Protein AF-A0A0H1RJR8-F1 (afdb_monomer)

Organism: NCBI:txid1225564

Foldseek 3Di:
DQLQFFWFQDPDVVVGTHGQLVVLVVLCVVQVHDLVLLVVQLVVVVDPPDDSVLSVLCNDPPRSSHDDLVSQLSSCVSSPHDPLSSLQRSLRRCCRRCVVCNVVRDHPVVVVVVVVVVVVVVVVVVVVVVVVVVVVVVVVVVVVVVVVD

Secondary structure (DSSP, 8-state):
-PPPP--EEPSSTTT-EE-HHHHHHHHHHHTT--HHHHHHHHHHTT--S--HHHHHHHTSTT-SSPPPTTTHHHHHHHTT--HHHHHHHHHHHHHHH-GGGTTTS--HHHHHHHHHHHHHHHHHHHHHHHHHHHHHHHHHHHHHHHHH-

Sequence (149 aa):
MRTREYRVPAEDPEVGHVEPSEWLNEHMNRVGMTNAALLKAIQDLGYEGGSQANVINWRKQGSKLQIPPEAFPKICIALGFPADKTDYWTCDVLKQAYPDLKPFIRDPLEEKKQRFLARQTGRTEEHLRALGRDRKKETLKKQLSELED

pLDDT: mean 79.22, std 11.45, range [42.75, 94.25]

Radius of gyration: 26.39 Å; Cα contacts (8 Å, |Δi|>4): 117; chains: 1; bounding box: 58×30×82 Å

Nearest PDB structures (foldseek):
  4kkm-assembly1_B  TM=2.562E-01  e=8.800E+00  Zymomonas mobilis subsp. mobilis ZM4 = ATCC 31821

Mean predicted aligned error: 12.2 Å

Solvent-accessible surface area (backbone atoms only — not comparable to full-atom values): 8480 Å² total; per-residue (Å²): 130,83,70,65,80,50,52,37,70,43,94,48,79,89,65,49,57,38,52,56,21,55,54,50,46,54,51,31,61,73,71,70,55,48,58,64,56,50,50,49,44,23,38,77,71,70,50,84,91,73,50,60,66,52,51,53,39,25,48,39,78,93,45,78,52,60,72,53,76,86,49,48,48,40,50,36,50,59,74,66,50,55,66,75,59,34,52,53,47,41,43,52,31,44,35,56,54,33,60,91,48,36,90,73,58,74,51,70,64,60,52,50,49,50,54,50,50,54,54,49,52,54,52,51,52,54,50,52,51,49,54,53,51,51,53,52,51,54,52,52,51,53,56,48,52,71,68,74,106

Structure (mmCIF, N/CA/C/O backbone):
data_AF-A0A0H1RJR8-F1
#
_entry.id   AF-A0A0H1RJR8-F1
#
loop_
_atom_site.group_PDB
_atom_site.id
_atom_site.type_symbol
_atom_site.label_atom_id
_atom_site.label_alt_id
_atom_site.label_comp_id
_atom_site.label_asym_id
_atom_site.label_entity_id
_atom_site.label_seq_id
_atom_site.pdbx_PDB_ins_code
_atom_site.Cartn_x
_atom_site.Cartn_y
_atom_site.Cartn_z
_atom_site.occupancy
_atom_site.B_iso_or_equiv
_atom_site.auth_seq_id
_atom_site.auth_comp_id
_atom_site.auth_asym_id
_atom_site.auth_atom_id
_atom_site.pdbx_PDB_model_num
ATOM 1 N N . MET A 1 1 ? 3.523 -12.091 19.040 1.00 42.75 1 MET A N 1
ATOM 2 C CA . MET A 1 1 ? 4.016 -11.433 17.809 1.00 42.75 1 MET A CA 1
ATOM 3 C C . MET A 1 1 ? 4.426 -10.013 18.165 1.00 42.75 1 MET A C 1
ATOM 5 O O . MET A 1 1 ? 3.615 -9.321 18.763 1.00 42.75 1 MET A O 1
ATOM 9 N N . ARG A 1 2 ? 5.674 -9.596 17.901 1.00 47.16 2 ARG A N 1
ATOM 10 C CA . ARG A 1 2 ? 6.060 -8.180 18.045 1.00 47.16 2 ARG A CA 1
ATOM 11 C C . ARG A 1 2 ? 5.357 -7.410 16.932 1.00 47.16 2 ARG A C 1
ATOM 13 O O . ARG A 1 2 ? 5.575 -7.742 15.769 1.00 47.16 2 ARG A O 1
ATOM 20 N N . THR A 1 3 ? 4.506 -6.451 17.271 1.00 49.09 3 THR A N 1
ATOM 21 C CA . THR A 1 3 ? 3.990 -5.495 16.294 1.00 49.09 3 THR A CA 1
ATOM 22 C C . THR A 1 3 ? 5.176 -4.709 15.761 1.00 49.09 3 THR A C 1
ATOM 24 O O . THR A 1 3 ? 5.961 -4.161 16.532 1.00 49.09 3 THR A O 1
ATOM 27 N N . ARG A 1 4 ? 5.393 -4.804 14.451 1.00 62.53 4 ARG A N 1
ATOM 28 C CA . ARG A 1 4 ? 6.559 -4.231 13.784 1.00 62.53 4 ARG A CA 1
ATOM 29 C C . ARG A 1 4 ? 6.165 -2.836 13.334 1.00 62.53 4 ARG A C 1
ATOM 31 O O . ARG A 1 4 ? 5.226 -2.704 12.558 1.00 62.53 4 ARG A O 1
ATOM 38 N N . GLU A 1 5 ? 6.827 -1.827 13.881 1.00 73.06 5 GLU A N 1
ATOM 39 C CA . GLU A 1 5 ? 6.552 -0.433 13.552 1.00 73.06 5 GLU A CA 1
ATOM 40 C C . GLU A 1 5 ? 7.008 -0.153 12.115 1.00 73.06 5 GLU A C 1
ATOM 42 O O . GLU A 1 5 ? 8.175 -0.361 11.785 1.00 73.06 5 GLU A O 1
ATOM 47 N N . TYR A 1 6 ? 6.091 0.297 11.260 1.00 83.94 6 TYR A N 1
ATOM 48 C CA . TYR A 1 6 ? 6.402 0.781 9.913 1.00 83.94 6 TYR A CA 1
ATOM 49 C C . TYR A 1 6 ? 5.732 2.133 9.674 1.00 83.94 6 TYR A C 1
ATOM 51 O O . TYR A 1 6 ? 4.811 2.526 10.395 1.00 83.94 6 TYR A O 1
ATOM 59 N N . ARG A 1 7 ? 6.197 2.863 8.660 1.00 84.25 7 ARG A N 1
ATOM 60 C CA . ARG A 1 7 ? 5.594 4.125 8.229 1.00 84.25 7 ARG A CA 1
ATOM 61 C C . ARG A 1 7 ? 5.049 4.004 6.812 1.00 84.25 7 ARG A C 1
ATOM 63 O O . ARG A 1 7 ? 5.545 3.211 6.016 1.00 84.25 7 ARG A O 1
ATOM 70 N N . VAL A 1 8 ? 4.023 4.790 6.509 1.00 85.88 8 VAL A N 1
ATOM 71 C CA . VAL A 1 8 ? 3.427 4.867 5.170 1.00 85.88 8 VAL A CA 1
ATOM 72 C C . VAL A 1 8 ? 4.020 6.080 4.449 1.00 85.88 8 VAL A C 1
ATOM 74 O O . VAL A 1 8 ? 4.137 7.129 5.079 1.00 85.88 8 VAL A O 1
ATOM 77 N N . PRO A 1 9 ? 4.411 5.986 3.167 1.00 83.25 9 PRO A N 1
ATOM 78 C CA . PRO A 1 9 ? 4.867 7.153 2.416 1.00 83.25 9 PRO A CA 1
ATOM 79 C C . PRO A 1 9 ? 3.768 8.216 2.329 1.00 83.25 9 PRO A C 1
ATOM 81 O O . PRO A 1 9 ? 2.612 7.892 2.048 1.00 83.25 9 PRO A O 1
ATOM 84 N N . ALA A 1 10 ? 4.125 9.478 2.550 1.00 79.94 10 ALA A N 1
ATOM 85 C CA . ALA A 1 10 ? 3.189 10.587 2.408 1.00 79.94 10 ALA A CA 1
ATOM 86 C C . ALA A 1 10 ? 2.837 10.840 0.927 1.00 79.94 10 ALA A C 1
ATOM 88 O O . ALA A 1 10 ? 3.597 10.490 0.021 1.00 79.94 10 ALA A O 1
ATOM 89 N N . GLU A 1 11 ? 1.675 11.451 0.666 1.00 73.00 11 GLU A N 1
ATOM 90 C CA . GLU A 1 11 ? 1.357 11.970 -0.677 1.00 73.00 11 GLU A CA 1
ATOM 91 C C . GLU A 1 11 ? 2.234 13.176 -1.032 1.00 73.00 11 GLU A C 1
ATOM 93 O O . GLU A 1 11 ? 2.586 13.353 -2.198 1.00 73.00 11 GLU A O 1
ATOM 98 N N . ASP A 1 12 ? 2.594 13.970 -0.023 1.00 73.62 12 ASP A N 1
ATOM 99 C CA . ASP A 1 12 ? 3.499 15.105 -0.142 1.00 73.62 12 ASP A CA 1
ATOM 100 C C . ASP A 1 12 ? 4.965 14.646 0.008 1.00 73.62 12 ASP A C 1
ATOM 102 O O . ASP A 1 12 ? 5.337 14.124 1.069 1.00 73.62 12 ASP A O 1
ATOM 106 N N . PRO A 1 13 ? 5.817 14.842 -1.017 1.00 69.44 13 PRO A N 1
ATOM 107 C CA . PRO A 1 13 ? 7.239 14.524 -0.948 1.00 69.44 13 PRO A CA 1
ATOM 108 C C . PRO A 1 13 ? 7.989 15.222 0.197 1.00 69.44 13 PRO A C 1
ATOM 110 O O . PRO A 1 13 ? 9.004 14.689 0.644 1.00 69.44 13 PRO A O 1
ATOM 113 N N . GLU A 1 14 ? 7.521 16.380 0.674 1.00 71.62 14 GLU A N 1
ATOM 114 C CA . GLU A 1 14 ? 8.173 17.136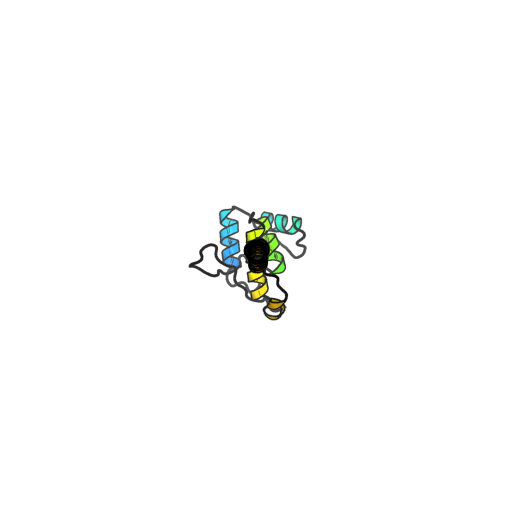 1.755 1.00 71.62 14 GLU A CA 1
ATOM 115 C C . GLU A 1 14 ? 7.962 16.497 3.134 1.00 71.62 14 GLU A C 1
ATOM 117 O O . GLU A 1 14 ? 8.822 16.596 4.010 1.00 71.62 14 GLU A O 1
ATOM 122 N N . VAL A 1 15 ? 6.843 15.792 3.318 1.00 70.62 15 VAL A N 1
ATOM 123 C CA . VAL A 1 15 ? 6.493 15.112 4.576 1.00 70.62 15 VAL A CA 1
ATOM 124 C C . VAL A 1 15 ? 7.196 13.751 4.686 1.00 70.62 15 VAL A C 1
ATOM 126 O O . VAL A 1 15 ? 7.455 13.265 5.787 1.00 70.62 15 VAL A O 1
ATOM 129 N N . GLY A 1 16 ? 7.556 13.139 3.552 1.00 77.12 16 GLY A N 1
ATOM 130 C CA . GLY A 1 16 ? 8.288 11.872 3.476 1.00 77.12 16 GLY A CA 1
ATOM 131 C C . GLY A 1 16 ? 7.452 10.660 3.901 1.00 77.12 16 GLY A C 1
ATOM 132 O O . GLY A 1 16 ? 7.032 9.866 3.058 1.00 77.12 16 GLY A O 1
ATOM 133 N N . HIS A 1 17 ? 7.176 10.519 5.201 1.00 82.56 17 HIS A N 1
ATOM 134 C CA . HIS A 1 17 ? 6.512 9.354 5.794 1.00 82.56 17 HIS A CA 1
ATOM 135 C C . HIS A 1 17 ? 5.593 9.736 6.964 1.00 82.56 17 HIS A C 1
ATOM 137 O O . HIS A 1 17 ? 5.948 10.554 7.806 1.00 82.56 17 HIS A O 1
ATOM 143 N N . VAL A 1 18 ? 4.440 9.072 7.066 1.00 86.06 18 VAL A N 1
ATOM 144 C CA . VAL A 1 18 ? 3.406 9.286 8.096 1.00 86.06 18 VAL A CA 1
ATOM 145 C C . VAL A 1 18 ? 3.106 8.009 8.888 1.00 86.06 18 VAL A C 1
ATOM 147 O O . VAL A 1 18 ? 3.439 6.890 8.480 1.00 86.06 18 VAL A O 1
ATOM 150 N N . GLU A 1 19 ? 2.507 8.155 10.074 1.00 87.12 19 GLU A N 1
ATOM 151 C CA . GLU A 1 19 ? 2.061 7.012 10.882 1.00 87.12 19 GLU A CA 1
ATOM 152 C C . GLU A 1 19 ? 0.895 6.275 10.188 1.00 87.12 19 GLU A C 1
ATOM 154 O O . GLU A 1 19 ? -0.017 6.939 9.692 1.00 87.12 19 GLU A O 1
ATOM 159 N N . PRO A 1 20 ? 0.849 4.925 10.173 1.00 89.25 20 PRO A N 1
ATOM 160 C CA . PRO A 1 20 ? -0.238 4.198 9.511 1.00 89.25 20 PRO A CA 1
ATOM 161 C C . PRO A 1 20 ? -1.633 4.552 10.050 1.00 89.25 20 PRO A C 1
ATOM 163 O O . PRO A 1 20 ? -2.588 4.637 9.278 1.00 89.25 20 PRO A O 1
ATOM 166 N N . SER A 1 21 ? -1.754 4.796 11.360 1.00 89.44 21 SER A N 1
ATOM 167 C CA . SER A 1 21 ? -3.018 5.182 12.001 1.00 89.44 21 SER A CA 1
ATOM 168 C C . SER A 1 21 ? -3.478 6.581 11.581 1.00 89.44 21 SER A C 1
ATOM 170 O O . SER A 1 21 ? -4.670 6.817 11.380 1.00 89.44 21 SER A O 1
ATOM 172 N N . GLU A 1 22 ? -2.536 7.515 11.444 1.00 89.19 22 GLU A N 1
ATOM 173 C CA . GLU A 1 22 ? -2.784 8.877 10.969 1.00 89.19 22 GLU A CA 1
ATOM 174 C C . GLU A 1 22 ? -3.219 8.871 9.502 1.00 89.19 22 GLU A C 1
ATOM 176 O O . GLU A 1 22 ? -4.293 9.380 9.186 1.00 89.19 22 GLU A O 1
ATOM 181 N N . TRP A 1 23 ? -2.462 8.176 8.648 1.00 90.88 23 TRP A N 1
ATOM 182 C CA . TRP A 1 23 ? -2.788 7.965 7.237 1.00 90.88 23 TRP A CA 1
ATOM 183 C C . TRP A 1 23 ? -4.193 7.373 7.055 1.00 90.88 23 TRP A C 1
ATOM 185 O O . TRP A 1 23 ? -4.998 7.866 6.262 1.00 90.88 23 TRP A O 1
ATOM 195 N N . LEU A 1 24 ? -4.531 6.341 7.837 1.00 91.69 24 LEU A N 1
ATOM 196 C CA . LEU A 1 24 ? -5.842 5.701 7.766 1.00 91.69 24 LEU A CA 1
ATOM 197 C C . LEU A 1 24 ? -6.966 6.659 8.180 1.00 91.69 24 LEU A C 1
ATOM 199 O O . LEU A 1 24 ? -8.008 6.699 7.526 1.00 91.69 24 LEU A O 1
ATOM 203 N N . ASN A 1 25 ? -6.768 7.431 9.253 1.00 91.81 25 ASN A N 1
ATOM 204 C CA . ASN A 1 25 ? -7.743 8.427 9.694 1.00 91.81 25 ASN A CA 1
ATOM 205 C C . ASN A 1 25 ? -7.980 9.494 8.632 1.00 91.81 25 ASN A C 1
ATOM 207 O O . ASN A 1 25 ? -9.135 9.793 8.332 1.00 91.81 25 ASN A O 1
ATOM 211 N N . GLU A 1 26 ? -6.910 10.049 8.070 1.00 91.56 26 GLU A N 1
ATOM 212 C CA . GLU A 1 26 ? -6.997 11.089 7.053 1.00 91.56 26 GLU A CA 1
ATOM 213 C C . GLU A 1 26 ? -7.808 10.603 5.849 1.00 91.56 26 GLU A C 1
ATOM 215 O O . GLU A 1 26 ? -8.795 11.234 5.463 1.00 91.56 26 GLU A O 1
ATOM 220 N N . HIS A 1 27 ? -7.451 9.443 5.295 1.00 91.75 27 HIS A N 1
ATOM 221 C CA . HIS A 1 2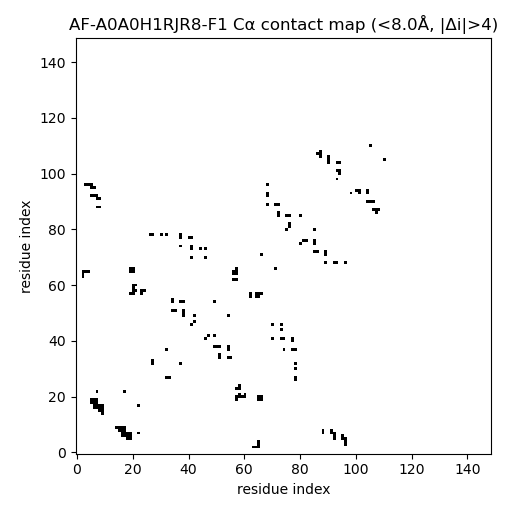7 ? -8.101 8.950 4.090 1.00 91.75 27 HIS A CA 1
ATOM 222 C C . HIS A 1 27 ? -9.528 8.470 4.331 1.00 91.75 27 HIS A C 1
ATOM 224 O O . HIS A 1 27 ? -10.401 8.794 3.528 1.00 91.75 27 HIS A O 1
ATOM 230 N N . MET A 1 28 ? -9.814 7.787 5.446 1.00 93.56 28 MET A N 1
ATOM 231 C CA . MET A 1 28 ? -11.196 7.429 5.788 1.00 93.56 28 MET A CA 1
ATOM 232 C C . MET A 1 28 ? -12.081 8.662 5.958 1.00 93.56 28 MET A C 1
ATOM 234 O O . MET A 1 28 ? -13.216 8.660 5.484 1.00 93.56 28 MET A O 1
ATOM 238 N N . ASN A 1 29 ? -11.570 9.717 6.601 1.00 92.75 29 ASN A N 1
ATOM 239 C CA . ASN A 1 29 ? -12.307 10.967 6.763 1.00 92.75 29 ASN A CA 1
ATOM 240 C C . ASN A 1 29 ? -12.512 11.670 5.411 1.00 92.75 29 ASN A C 1
ATOM 242 O O . ASN A 1 29 ? -13.611 12.153 5.147 1.00 92.75 29 ASN A O 1
ATOM 246 N N . ARG A 1 30 ? -11.499 11.667 4.531 1.00 90.94 30 ARG A N 1
ATOM 247 C CA . ARG A 1 30 ? -11.566 12.249 3.178 1.00 90.94 30 ARG A CA 1
ATOM 248 C C . 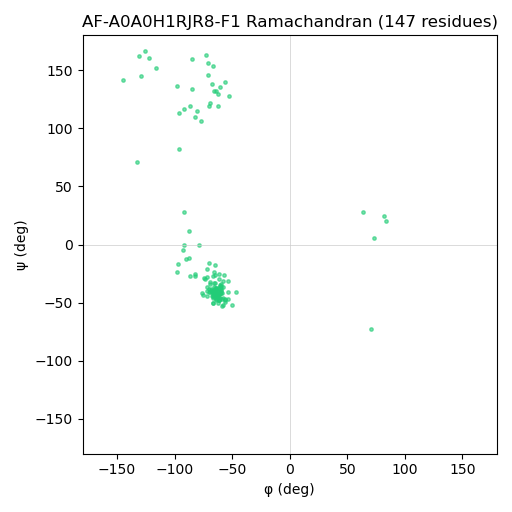ARG A 1 30 ? -12.652 11.596 2.317 1.00 90.94 30 ARG A C 1
ATOM 250 O O . ARG A 1 30 ? -13.364 12.304 1.614 1.00 90.94 30 ARG A O 1
ATOM 257 N N . VAL A 1 31 ? -12.797 10.269 2.382 1.00 91.25 31 VAL A N 1
ATOM 258 C CA . VAL A 1 31 ? -13.824 9.530 1.617 1.00 91.25 31 VAL A CA 1
ATOM 259 C C . VAL A 1 31 ? -15.143 9.328 2.377 1.00 91.25 31 VAL A C 1
ATOM 261 O O . VAL A 1 31 ? -16.063 8.710 1.849 1.00 91.25 31 VAL A O 1
ATOM 264 N N . GLY A 1 32 ? -15.255 9.814 3.618 1.00 92.31 32 GLY A N 1
ATOM 265 C CA . GLY A 1 32 ? -16.448 9.629 4.453 1.00 92.31 32 GLY A CA 1
ATOM 266 C C . GLY A 1 32 ? -16.743 8.165 4.816 1.00 92.31 32 GLY A C 1
ATOM 267 O O . GLY A 1 32 ? -17.900 7.791 5.009 1.00 92.31 32 GLY A O 1
ATOM 268 N N . MET A 1 33 ? -15.718 7.311 4.889 1.00 93.56 33 MET A N 1
ATOM 269 C CA . MET A 1 33 ? -15.878 5.873 5.111 1.00 93.56 33 MET A CA 1
ATOM 270 C C . MET A 1 33 ? -15.988 5.533 6.601 1.00 93.56 33 MET A C 1
ATOM 272 O O . MET A 1 33 ? -15.190 5.972 7.428 1.00 93.56 33 MET A O 1
ATOM 276 N N . THR A 1 34 ? -16.962 4.694 6.959 1.00 94.19 34 THR A N 1
ATOM 277 C CA . THR A 1 34 ? -17.133 4.206 8.337 1.00 94.19 34 THR A CA 1
ATOM 278 C C . THR A 1 34 ? -16.257 2.982 8.618 1.00 94.19 34 THR A C 1
ATOM 280 O O . THR A 1 34 ? -15.868 2.254 7.707 1.00 94.19 34 THR A O 1
ATOM 283 N N . ASN A 1 35 ? -15.989 2.691 9.896 1.00 93.62 35 ASN A N 1
ATOM 284 C CA . ASN A 1 35 ? -15.211 1.503 10.286 1.00 93.62 35 ASN A CA 1
ATOM 285 C C . ASN A 1 35 ? -15.868 0.191 9.824 1.00 93.62 35 ASN A C 1
ATOM 287 O O . ASN A 1 35 ? -15.169 -0.746 9.451 1.00 93.62 35 ASN A O 1
ATOM 291 N N . ALA A 1 36 ? -17.204 0.128 9.840 1.00 92.56 36 ALA A N 1
ATOM 292 C CA . ALA A 1 36 ? -17.954 -1.033 9.368 1.00 92.56 36 ALA A CA 1
ATOM 293 C C . ALA A 1 36 ? -17.877 -1.176 7.840 1.00 92.56 36 ALA A C 1
ATOM 295 O O . ALA A 1 36 ? -17.693 -2.283 7.342 1.00 92.56 36 ALA A O 1
ATOM 296 N N . ALA A 1 37 ? -17.963 -0.060 7.105 1.00 93.81 37 ALA A N 1
ATOM 297 C CA . ALA A 1 37 ? -17.818 -0.058 5.652 1.00 93.81 37 ALA A CA 1
ATOM 298 C C . ALA A 1 37 ? -16.411 -0.496 5.227 1.00 93.81 37 ALA A C 1
ATOM 300 O O . ALA A 1 37 ? -16.286 -1.349 4.353 1.00 93.81 37 ALA A O 1
ATOM 301 N N . LEU A 1 38 ? -15.369 0.015 5.894 1.00 94.25 38 LEU A N 1
ATOM 302 C CA . LEU A 1 38 ? -13.995 -0.407 5.633 1.00 94.25 38 LEU A CA 1
ATOM 303 C C . LEU A 1 38 ? -13.804 -1.898 5.921 1.00 94.25 38 LEU A C 1
ATOM 305 O O . LEU A 1 38 ? -13.253 -2.603 5.083 1.00 94.25 38 LEU A O 1
ATOM 309 N N . LEU A 1 39 ? -14.274 -2.385 7.078 1.00 93.75 39 LEU A N 1
ATOM 310 C CA . LEU A 1 39 ? -14.174 -3.803 7.435 1.00 93.75 39 LEU A CA 1
ATOM 311 C C . LEU A 1 39 ? -14.831 -4.693 6.377 1.00 93.75 39 LEU A C 1
ATOM 313 O O . LEU A 1 39 ? -14.228 -5.670 5.945 1.00 93.75 39 LEU A O 1
ATOM 317 N N . LYS A 1 40 ? -16.045 -4.337 5.947 1.00 93.75 40 LYS A N 1
ATOM 318 C CA . LYS A 1 40 ? -16.761 -5.081 4.913 1.00 93.75 40 LYS A CA 1
ATOM 319 C C . LYS A 1 40 ? -15.984 -5.077 3.595 1.00 93.75 40 LYS A C 1
ATOM 321 O O . LYS A 1 40 ? -15.753 -6.136 3.030 1.00 93.75 40 LYS A O 1
ATOM 326 N N . ALA A 1 41 ? -15.501 -3.915 3.160 1.00 93.06 41 ALA A N 1
ATOM 327 C CA . ALA A 1 41 ? -14.751 -3.793 1.914 1.00 93.06 41 ALA A CA 1
ATOM 328 C C . ALA A 1 41 ? -13.460 -4.630 1.914 1.00 93.06 41 ALA A C 1
ATOM 330 O O . ALA A 1 41 ? -13.154 -5.288 0.926 1.00 93.06 41 ALA A O 1
ATOM 331 N N . ILE A 1 42 ? -12.707 -4.663 3.021 1.00 92.69 42 ILE A N 1
ATOM 332 C CA . ILE A 1 42 ? -11.500 -5.501 3.092 1.00 92.69 42 ILE A CA 1
ATOM 333 C C . ILE A 1 42 ? -11.828 -6.997 3.218 1.00 92.69 42 ILE A C 1
ATOM 335 O O . ILE A 1 42 ? -11.054 -7.818 2.728 1.00 92.69 42 ILE A O 1
ATOM 339 N N . GLN A 1 43 ? -12.962 -7.364 3.828 1.00 91.94 43 GLN A N 1
ATOM 340 C CA . GLN A 1 43 ? -13.459 -8.746 3.863 1.00 91.94 43 GLN A CA 1
ATOM 341 C C . GLN A 1 43 ? -13.881 -9.229 2.473 1.00 91.94 43 GLN A C 1
ATOM 343 O O . GLN A 1 43 ? -13.522 -10.340 2.090 1.00 91.94 43 GLN A O 1
ATOM 348 N N . ASP A 1 44 ? -14.539 -8.372 1.688 1.00 92.94 44 ASP A N 1
ATOM 349 C CA . ASP A 1 44 ? -14.893 -8.650 0.291 1.00 92.94 44 ASP A CA 1
ATOM 350 C C . ASP A 1 44 ? -13.633 -8.878 -0.579 1.00 92.94 44 ASP A C 1
ATOM 352 O O . ASP A 1 44 ? -13.669 -9.614 -1.562 1.00 92.94 44 ASP A O 1
ATOM 356 N N . LEU A 1 45 ? -12.484 -8.318 -0.173 1.00 90.44 45 LEU A N 1
ATOM 357 C CA . LEU A 1 45 ? -11.156 -8.548 -0.767 1.00 90.44 45 LEU A CA 1
ATOM 358 C C . LEU A 1 45 ? -10.406 -9.761 -0.170 1.00 90.44 45 LEU A C 1
ATOM 360 O O . LEU A 1 45 ? -9.200 -9.918 -0.389 1.00 90.44 45 LEU A O 1
ATOM 364 N N . GLY A 1 46 ? -11.082 -10.603 0.615 1.00 87.75 46 GLY A N 1
ATOM 365 C CA . GLY A 1 46 ? -10.524 -11.826 1.201 1.00 87.75 46 GLY A CA 1
ATOM 366 C C . GLY A 1 46 ? -9.701 -11.612 2.476 1.00 87.75 46 GLY A C 1
ATOM 367 O O . GLY A 1 46 ? -8.806 -12.403 2.773 1.00 87.75 46 GLY A O 1
ATOM 368 N N . TYR A 1 47 ? -9.924 -10.527 3.227 1.00 87.12 47 TYR A N 1
ATOM 369 C CA . TYR A 1 47 ? -9.328 -10.368 4.557 1.00 87.12 47 TYR A CA 1
ATOM 370 C C . TYR A 1 47 ? -10.136 -11.107 5.631 1.00 87.12 47 TYR A C 1
ATOM 372 O O . TYR A 1 47 ? -11.211 -10.664 6.025 1.00 87.12 47 TYR A O 1
ATOM 380 N N . GLU A 1 48 ? -9.581 -12.190 6.171 1.00 82.06 48 GLU A N 1
ATOM 381 C CA . GLU A 1 48 ? -10.249 -13.008 7.199 1.00 82.06 48 GLU A CA 1
ATOM 382 C C . GLU A 1 48 ? -9.953 -12.548 8.645 1.00 82.06 48 GLU A C 1
ATOM 384 O O . GLU A 1 48 ? -10.620 -12.957 9.591 1.00 82.06 48 GLU A O 1
ATOM 389 N N . GLY A 1 49 ? -8.960 -11.674 8.845 1.00 67.12 49 GLY A N 1
ATOM 390 C CA . GLY A 1 49 ? -8.354 -11.389 10.157 1.00 67.12 49 GLY A CA 1
ATOM 391 C C . GLY A 1 49 ? -8.954 -10.233 10.971 1.00 67.12 49 GLY A C 1
ATOM 392 O O . GLY A 1 49 ? -8.227 -9.582 11.724 1.00 67.12 49 GLY A O 1
ATOM 393 N N . GLY A 1 50 ? -10.241 -9.909 10.816 1.00 73.19 50 GLY A N 1
ATOM 394 C CA . GLY A 1 50 ? -10.784 -8.620 11.264 1.00 73.19 50 GLY A CA 1
ATOM 395 C C . GLY A 1 50 ? -12.037 -8.672 12.132 1.00 73.19 50 GLY A C 1
ATOM 396 O O . GLY A 1 50 ? -12.952 -9.451 11.898 1.00 73.19 50 GLY A O 1
ATOM 397 N N . SER A 1 51 ? -12.117 -7.737 13.078 1.00 85.00 51 SER A N 1
ATOM 398 C CA . SER A 1 51 ? -13.368 -7.281 13.688 1.00 85.00 51 SER A CA 1
ATOM 399 C C . SER A 1 51 ? -13.459 -5.759 13.557 1.00 85.00 51 SER A C 1
ATOM 401 O O . SER A 1 51 ? -12.455 -5.089 13.301 1.00 85.00 51 SER A O 1
ATOM 403 N N . GLN A 1 52 ? -14.634 -5.176 13.795 1.00 85.88 52 GLN A N 1
ATOM 404 C CA . GLN A 1 52 ? -14.769 -3.715 13.801 1.00 85.88 52 GLN A CA 1
ATOM 405 C C . GLN A 1 52 ? -13.898 -3.073 14.897 1.00 85.88 52 GLN A C 1
ATOM 407 O O . GLN A 1 52 ? -13.392 -1.965 14.717 1.00 85.88 52 GLN A O 1
ATOM 412 N N . ALA A 1 53 ? -13.653 -3.791 16.001 1.00 85.81 53 ALA A N 1
ATOM 413 C CA . ALA A 1 53 ? -12.738 -3.360 17.052 1.00 85.81 53 ALA A CA 1
ATOM 414 C C . ALA A 1 53 ? -11.279 -3.304 16.567 1.00 85.81 53 ALA A C 1
ATOM 416 O O . ALA A 1 53 ? -10.542 -2.411 16.982 1.00 85.81 53 ALA A O 1
ATOM 417 N N . ASN A 1 54 ? -10.873 -4.188 15.646 1.00 87.94 54 ASN A N 1
ATOM 418 C CA . ASN A 1 54 ? -9.535 -4.150 15.046 1.00 87.94 54 ASN A CA 1
ATOM 419 C C . ASN A 1 54 ? -9.356 -2.857 14.246 1.00 87.94 54 ASN A C 1
ATOM 421 O O . ASN A 1 54 ? -8.387 -2.143 14.470 1.00 87.94 54 ASN A O 1
ATOM 425 N N . VAL A 1 55 ? -10.335 -2.506 13.404 1.00 88.25 55 VAL A N 1
ATOM 426 C CA . VAL A 1 55 ? -10.310 -1.261 12.615 1.00 88.25 55 VAL A CA 1
ATOM 427 C C . VAL A 1 55 ? -10.262 -0.028 13.518 1.00 88.25 55 VAL A C 1
ATOM 429 O O . VAL A 1 55 ? -9.499 0.899 13.265 1.00 88.25 55 VAL A O 1
ATOM 432 N N . ILE A 1 56 ? -11.025 -0.022 14.615 1.00 89.50 56 ILE A N 1
ATOM 433 C CA . ILE A 1 56 ? -10.965 1.060 15.610 1.00 89.50 56 ILE A CA 1
ATOM 434 C C . ILE A 1 56 ? -9.566 1.153 16.234 1.00 89.50 56 ILE A C 1
ATOM 436 O O . ILE A 1 56 ? -9.047 2.254 16.402 1.00 89.50 56 ILE A O 1
ATOM 440 N N . ASN A 1 57 ? -8.947 0.021 16.571 1.00 88.75 57 ASN A N 1
ATOM 441 C CA . ASN A 1 57 ? -7.612 -0.001 17.166 1.00 88.75 57 ASN A CA 1
ATOM 442 C C . ASN A 1 57 ? -6.521 0.431 16.179 1.00 88.75 57 ASN A C 1
ATOM 444 O O . ASN A 1 57 ? -5.591 1.113 16.596 1.00 88.75 57 ASN A O 1
ATOM 448 N N . TRP A 1 58 ? -6.668 0.120 14.890 1.00 89.38 58 TRP A N 1
ATOM 449 C CA . TRP A 1 58 ? -5.778 0.606 13.830 1.00 89.38 58 TRP A CA 1
ATOM 450 C C . TRP A 1 58 ? -5.838 2.119 13.642 1.00 89.38 58 TRP A C 1
ATOM 452 O O . TRP A 1 58 ? -4.883 2.713 13.169 1.00 89.38 58 TRP A O 1
ATOM 462 N N . ARG A 1 59 ? -6.962 2.749 13.994 1.00 88.06 59 ARG A N 1
ATOM 463 C CA . ARG A 1 59 ? -7.141 4.204 13.908 1.00 88.06 59 ARG A CA 1
ATOM 464 C C . ARG A 1 59 ? -6.677 4.951 15.157 1.00 88.06 59 ARG A C 1
ATOM 466 O O . ARG A 1 59 ? -6.620 6.178 15.138 1.00 88.06 59 ARG A O 1
ATOM 473 N N . LYS A 1 60 ? -6.390 4.263 16.264 1.00 86.38 60 LYS A N 1
ATOM 474 C CA . LYS A 1 60 ? -5.939 4.916 17.500 1.00 86.38 60 LYS A CA 1
ATOM 475 C C . LYS A 1 60 ? -4.445 5.228 17.406 1.00 86.38 60 LYS A C 1
ATOM 477 O O . LYS A 1 60 ? -3.631 4.310 17.405 1.00 86.38 60 LYS A O 1
ATOM 482 N N . GLN A 1 61 ? -4.091 6.512 17.395 1.00 75.88 61 GLN A N 1
ATOM 483 C CA . GLN A 1 61 ? -2.693 6.949 17.489 1.00 75.88 61 GLN A CA 1
ATOM 484 C C . GLN A 1 61 ? -2.023 6.383 18.753 1.00 75.88 61 GLN A C 1
ATOM 486 O O . GLN A 1 61 ? -2.639 6.313 19.819 1.00 75.88 61 GLN A O 1
ATOM 491 N N . GLY A 1 62 ? -0.765 5.952 18.629 1.00 67.38 62 GLY A N 1
ATOM 492 C CA . GLY A 1 62 ? 0.001 5.355 19.735 1.00 67.38 62 GLY A CA 1
ATOM 493 C C . GLY A 1 62 ? -0.434 3.935 20.127 1.00 67.38 62 GLY A C 1
ATOM 494 O O . GLY A 1 62 ? 0.069 3.372 21.102 1.00 67.38 62 GLY A O 1
ATOM 495 N N . SER A 1 63 ? -1.361 3.334 19.377 1.00 64.81 63 SER A N 1
ATOM 496 C CA . SER A 1 63 ? -1.747 1.934 19.521 1.00 64.81 63 SER A CA 1
ATOM 497 C C . SER A 1 63 ? -0.557 1.013 19.242 1.00 64.81 63 SER A C 1
ATOM 499 O O . SER A 1 63 ? 0.064 1.073 18.183 1.00 64.81 63 SER A O 1
ATOM 501 N N . LYS A 1 64 ? -0.287 0.072 20.158 1.00 59.66 64 LYS A N 1
ATOM 502 C CA . LYS A 1 64 ? 0.637 -1.043 19.882 1.00 59.66 64 LYS A CA 1
ATOM 503 C C . LYS A 1 64 ? 0.109 -1.977 18.792 1.00 59.66 64 LYS A C 1
ATOM 505 O O . LYS A 1 64 ? 0.886 -2.775 18.289 1.00 59.66 64 LYS A O 1
ATOM 510 N N . LEU A 1 65 ? -1.187 -1.931 18.476 1.00 62.88 65 LEU A N 1
ATOM 511 C CA . LEU A 1 65 ? -1.856 -2.702 17.428 1.00 62.88 65 LEU A CA 1
ATOM 512 C C . LEU A 1 65 ? -1.940 -1.841 16.165 1.00 62.88 65 LEU A C 1
ATOM 514 O O . LEU A 1 65 ? -2.960 -1.202 15.905 1.00 62.88 65 LEU A O 1
ATOM 518 N N . GLN A 1 66 ? -0.844 -1.816 15.409 1.00 77.19 66 GLN A N 1
ATOM 519 C CA . GLN A 1 66 ? -0.804 -1.192 14.087 1.00 77.19 66 GLN A CA 1
ATOM 520 C C . GLN A 1 66 ? -1.566 -2.036 13.056 1.00 77.19 66 GLN A C 1
ATOM 522 O O . GLN A 1 66 ? -1.858 -3.216 13.281 1.00 77.19 66 GLN A O 1
ATOM 527 N N . ILE A 1 67 ? -1.886 -1.408 11.923 1.00 85.88 67 ILE A N 1
ATOM 528 C CA . ILE A 1 67 ? -2.418 -2.083 10.737 1.00 85.88 67 ILE A CA 1
ATOM 529 C C . ILE A 1 67 ? -1.468 -3.237 10.379 1.00 85.88 67 ILE A C 1
ATOM 531 O O . ILE A 1 67 ? -0.265 -3.012 10.271 1.00 85.88 67 ILE A O 1
ATOM 535 N N . PRO A 1 68 ? -1.951 -4.475 10.212 1.00 86.50 68 PRO A N 1
ATOM 536 C CA . PRO A 1 68 ? -1.097 -5.554 9.748 1.00 86.50 68 PRO A CA 1
ATOM 537 C C . PRO A 1 68 ? -0.608 -5.252 8.321 1.00 86.50 68 PRO A C 1
ATOM 539 O O . PRO A 1 68 ? -1.439 -4.899 7.475 1.00 86.50 68 PRO A O 1
ATOM 542 N N . PRO A 1 69 ? 0.695 -5.389 8.009 1.00 86.75 69 PRO A N 1
ATOM 543 C CA . PRO A 1 69 ? 1.215 -5.104 6.670 1.00 86.75 69 PRO A CA 1
ATOM 544 C C . PRO A 1 69 ? 0.481 -5.862 5.548 1.00 86.75 69 PRO A C 1
ATOM 546 O O . PRO A 1 69 ? 0.312 -5.342 4.451 1.00 86.75 69 PRO A O 1
ATOM 549 N N . GLU A 1 70 ? -0.024 -7.067 5.824 1.00 84.50 70 GLU A N 1
ATOM 550 C CA . GLU A 1 70 ? -0.817 -7.888 4.900 1.00 84.50 70 GLU A CA 1
ATOM 551 C C . GLU A 1 70 ? -2.242 -7.364 4.634 1.00 84.50 70 GLU A C 1
ATOM 553 O O . GLU A 1 70 ? -2.875 -7.722 3.631 1.00 84.50 70 GLU A O 1
ATOM 558 N N . ALA A 1 71 ? -2.769 -6.534 5.538 1.00 87.31 71 ALA A N 1
ATOM 559 C CA . ALA A 1 71 ? -4.066 -5.879 5.401 1.00 87.31 71 ALA A CA 1
ATOM 560 C C . ALA A 1 71 ? -3.952 -4.562 4.620 1.00 87.31 71 ALA A C 1
ATOM 562 O O . ALA A 1 71 ? -4.908 -4.161 3.957 1.00 87.31 71 ALA A O 1
ATOM 563 N N . PHE A 1 72 ? -2.782 -3.919 4.656 1.00 90.81 72 PHE A N 1
ATOM 564 C CA . PHE A 1 72 ? -2.522 -2.623 4.030 1.00 90.81 72 PHE A CA 1
ATOM 565 C C . PHE A 1 72 ? -2.946 -2.525 2.548 1.00 90.81 72 PHE A C 1
ATOM 567 O O . PHE A 1 72 ? -3.749 -1.642 2.246 1.00 90.81 72 PHE A O 1
ATOM 574 N N . PRO A 1 73 ? -2.546 -3.430 1.626 1.00 91.19 73 PRO A N 1
ATOM 575 C CA . PRO A 1 73 ? -2.965 -3.333 0.223 1.00 91.19 73 PRO A CA 1
ATOM 576 C C . PRO A 1 73 ? -4.487 -3.410 0.051 1.00 91.19 73 PRO A C 1
ATOM 578 O O . PRO A 1 73 ? -5.062 -2.702 -0.772 1.00 91.19 73 PRO A O 1
ATOM 581 N N . LYS A 1 74 ? -5.167 -4.228 0.864 1.00 92.19 74 LYS A N 1
ATOM 582 C CA . LYS A 1 74 ? -6.631 -4.352 0.824 1.00 92.19 74 LYS A CA 1
ATOM 583 C C . LYS A 1 74 ? -7.305 -3.074 1.314 1.00 92.19 74 LYS A C 1
ATOM 585 O O . LYS A 1 74 ? -8.299 -2.655 0.735 1.00 92.19 74 LYS A O 1
ATOM 590 N N . ILE A 1 75 ? -6.745 -2.433 2.340 1.00 92.38 75 ILE A N 1
ATOM 591 C CA . ILE A 1 75 ? -7.212 -1.133 2.837 1.00 92.38 75 ILE A CA 1
ATOM 592 C C . ILE A 1 75 ? -7.040 -0.059 1.758 1.00 92.38 75 ILE A C 1
ATOM 594 O O . ILE A 1 75 ? -7.972 0.702 1.519 1.00 92.38 75 ILE A O 1
ATOM 598 N N . CYS A 1 76 ? -5.901 -0.019 1.059 1.00 92.25 76 CYS A N 1
ATOM 599 C CA . CYS A 1 76 ? -5.699 0.920 -0.045 1.00 92.25 76 CYS A CA 1
ATOM 600 C C . CYS A 1 76 ? -6.746 0.733 -1.157 1.00 92.25 76 CYS A C 1
ATOM 602 O O . CYS A 1 76 ? -7.371 1.700 -1.591 1.00 92.25 76 CYS A O 1
ATOM 604 N N . ILE A 1 77 ? -6.989 -0.510 -1.578 1.00 92.38 77 ILE A N 1
ATOM 605 C CA . ILE A 1 77 ? -8.003 -0.812 -2.598 1.00 92.38 77 ILE A CA 1
ATOM 606 C C . ILE A 1 77 ? -9.400 -0.413 -2.104 1.00 92.38 77 ILE A C 1
ATOM 608 O O . ILE A 1 77 ? -10.143 0.237 -2.835 1.00 92.38 77 ILE A O 1
ATOM 612 N N . ALA A 1 78 ? -9.744 -0.737 -0.854 1.00 92.56 78 ALA A N 1
ATOM 613 C CA . ALA A 1 78 ? -11.029 -0.382 -0.255 1.00 92.56 78 ALA A CA 1
ATOM 614 C C . ALA A 1 78 ? -11.260 1.137 -0.194 1.00 92.56 78 ALA A C 1
ATOM 616 O O . ALA A 1 78 ? -12.382 1.592 -0.395 1.00 92.56 78 ALA A O 1
ATOM 617 N N . LEU A 1 79 ? -10.205 1.922 0.039 1.00 92.69 79 LEU A N 1
ATOM 618 C CA . LEU A 1 79 ? -10.241 3.389 0.036 1.00 92.69 79 LEU A CA 1
ATOM 619 C C . LEU A 1 79 ? -10.222 4.002 -1.378 1.00 92.69 79 LEU A C 1
ATOM 621 O O . LEU A 1 79 ? -10.277 5.223 -1.510 1.00 92.69 79 LEU A O 1
ATOM 625 N N . GLY A 1 80 ? -10.168 3.179 -2.430 1.00 90.00 80 GLY A N 1
ATOM 626 C CA . GLY A 1 80 ? -10.251 3.622 -3.822 1.00 90.00 80 GLY A CA 1
ATOM 627 C C . GLY A 1 80 ? -8.928 4.093 -4.425 1.00 90.00 80 GLY A C 1
ATOM 628 O O . GLY A 1 80 ? -8.937 4.822 -5.418 1.00 90.00 80 GLY A O 1
ATOM 629 N N . PHE A 1 81 ? -7.782 3.706 -3.858 1.00 90.00 81 PHE A N 1
ATOM 630 C CA . PHE A 1 81 ? -6.493 4.041 -4.460 1.00 90.00 81 PHE A CA 1
ATOM 631 C C . PHE A 1 81 ? -6.237 3.243 -5.749 1.00 90.00 81 PHE A C 1
ATOM 633 O O . PHE A 1 81 ? -6.604 2.070 -5.841 1.00 90.00 81 PHE A O 1
ATOM 640 N N . PRO A 1 82 ? -5.557 3.842 -6.744 1.00 88.81 82 PRO A N 1
ATOM 641 C CA . PRO A 1 82 ? -5.177 3.129 -7.958 1.00 88.81 82 PRO A CA 1
ATOM 642 C C . PRO A 1 82 ? -4.150 2.025 -7.661 1.00 88.81 82 PRO A C 1
ATOM 644 O O . PRO A 1 82 ? -3.364 2.131 -6.713 1.00 88.81 82 PRO A O 1
ATOM 647 N N . ALA A 1 83 ? -4.131 0.986 -8.503 1.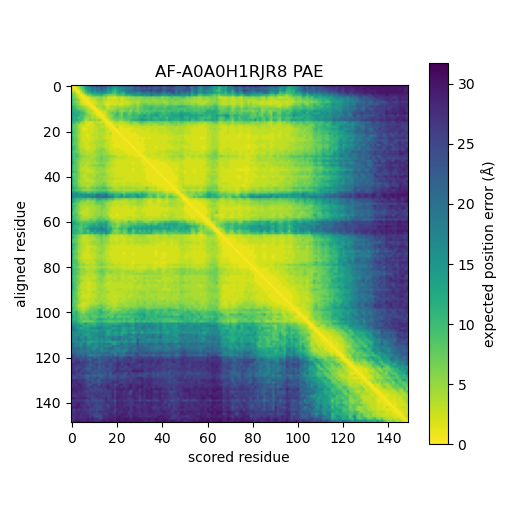00 83.19 83 ALA A N 1
ATOM 648 C CA . ALA A 1 83 ? -3.265 -0.186 -8.342 1.00 83.19 83 ALA A CA 1
ATOM 649 C C . ALA A 1 83 ? -1.777 0.192 -8.258 1.00 83.19 83 ALA A C 1
ATOM 651 O O . ALA A 1 83 ? -1.126 -0.147 -7.279 1.00 83.19 83 ALA A O 1
ATOM 652 N N . ASP A 1 84 ? -1.277 1.011 -9.192 1.00 84.00 84 ASP A N 1
ATOM 653 C CA . ASP A 1 84 ? 0.126 1.458 -9.217 1.00 84.00 84 ASP A CA 1
ATOM 654 C C . ASP A 1 84 ? 0.581 2.087 -7.889 1.00 84.00 84 ASP A C 1
ATOM 656 O O . ASP A 1 84 ? 1.696 1.859 -7.415 1.00 84.00 84 ASP A O 1
ATOM 660 N N . LYS A 1 85 ? -0.294 2.889 -7.276 1.00 84.69 85 LYS A N 1
ATOM 661 C CA . LYS A 1 85 ? -0.007 3.581 -6.017 1.00 84.69 85 LYS A CA 1
ATOM 662 C C . LYS A 1 85 ? -0.082 2.627 -4.831 1.00 84.69 85 LYS A C 1
ATOM 664 O O . LYS A 1 85 ? 0.771 2.677 -3.949 1.00 84.69 85 LYS A O 1
ATOM 669 N N . THR A 1 86 ? -1.083 1.750 -4.842 1.00 87.19 86 THR A N 1
ATOM 670 C CA . THR A 1 86 ? -1.236 0.688 -3.846 1.00 87.19 86 THR A CA 1
ATOM 671 C C . THR A 1 86 ? -0.008 -0.214 -3.829 1.00 87.19 86 THR A C 1
ATOM 673 O O . THR A 1 86 ? 0.536 -0.473 -2.758 1.00 87.19 86 THR A O 1
ATOM 676 N N . ASP A 1 87 ? 0.473 -0.630 -4.998 1.00 85.31 87 ASP A N 1
ATOM 677 C CA . ASP A 1 87 ? 1.640 -1.496 -5.139 1.00 85.31 87 ASP A CA 1
ATOM 678 C C . ASP A 1 87 ? 2.904 -0.809 -4.623 1.00 85.31 87 ASP A C 1
ATOM 680 O O . ASP A 1 87 ? 3.643 -1.392 -3.828 1.00 85.31 87 ASP A O 1
ATOM 684 N N . TYR A 1 88 ? 3.130 0.450 -5.015 1.00 83.81 88 TYR A N 1
ATOM 685 C CA . TYR A 1 88 ? 4.281 1.225 -4.556 1.00 83.81 88 TYR A CA 1
ATOM 686 C C . TYR A 1 88 ? 4.308 1.370 -3.028 1.00 83.81 88 TYR A C 1
ATOM 688 O O . TYR A 1 88 ? 5.299 1.015 -2.386 1.00 83.81 88 TYR A O 1
ATOM 696 N N . TRP A 1 89 ? 3.209 1.838 -2.432 1.00 87.75 89 TRP A N 1
ATOM 697 C CA . TRP A 1 89 ? 3.123 2.017 -0.984 1.00 87.75 89 TRP A CA 1
ATOM 698 C C . TRP A 1 89 ? 3.214 0.693 -0.229 1.00 87.75 89 TRP A C 1
ATOM 700 O O . TRP A 1 89 ? 3.920 0.613 0.773 1.00 87.75 89 TRP A O 1
ATOM 710 N N . THR A 1 90 ? 2.566 -0.362 -0.729 1.00 87.38 90 THR A N 1
ATOM 711 C CA . THR A 1 90 ? 2.646 -1.701 -0.130 1.00 87.38 90 THR A CA 1
ATOM 712 C C . THR A 1 90 ? 4.080 -2.215 -0.135 1.00 87.38 90 THR A C 1
ATOM 714 O O . THR A 1 90 ? 4.538 -2.758 0.867 1.00 87.38 90 THR A O 1
ATOM 717 N N . CYS A 1 91 ? 4.823 -2.009 -1.222 1.00 84.56 91 CYS A N 1
ATOM 718 C CA . CYS A 1 91 ? 6.223 -2.410 -1.288 1.00 84.56 91 CYS A CA 1
ATOM 719 C C . CYS A 1 91 ? 7.083 -1.670 -0.259 1.00 84.56 91 CYS A C 1
ATOM 721 O O . CYS A 1 91 ? 7.897 -2.313 0.403 1.00 84.56 91 CYS A O 1
ATOM 723 N N . ASP A 1 92 ? 6.905 -0.356 -0.087 1.00 84.38 92 ASP A N 1
ATOM 724 C CA . ASP A 1 92 ? 7.676 0.401 0.908 1.00 84.38 92 ASP A CA 1
ATOM 725 C C . ASP A 1 92 ? 7.339 -0.039 2.341 1.00 84.38 92 ASP A C 1
ATOM 727 O O . ASP A 1 92 ? 8.235 -0.354 3.127 1.00 84.38 92 ASP A O 1
ATOM 731 N N . VAL A 1 93 ? 6.046 -0.194 2.641 1.00 87.50 93 VAL A N 1
ATOM 732 C CA . VAL A 1 93 ? 5.549 -0.715 3.923 1.00 87.50 93 VAL A CA 1
ATOM 733 C C . VAL A 1 93 ? 6.133 -2.095 4.229 1.00 87.50 93 VAL A C 1
ATOM 735 O O . VAL A 1 93 ? 6.646 -2.320 5.325 1.00 87.50 93 VAL A O 1
ATOM 738 N N . LEU A 1 94 ? 6.110 -3.021 3.266 1.00 86.06 94 LEU A N 1
ATOM 739 C CA . LEU A 1 94 ? 6.650 -4.368 3.454 1.00 86.06 94 LEU A CA 1
ATOM 740 C C . LEU A 1 94 ? 8.168 -4.355 3.653 1.00 86.06 94 LEU A C 1
ATOM 742 O O . LEU A 1 94 ? 8.670 -5.097 4.495 1.00 86.06 94 LEU A O 1
ATOM 746 N N . LYS A 1 95 ? 8.908 -3.507 2.928 1.00 84.19 95 LYS A N 1
ATOM 747 C CA . LYS A 1 95 ? 10.363 -3.372 3.107 1.00 84.19 95 LYS A CA 1
ATOM 748 C C . LYS A 1 95 ? 10.715 -2.840 4.497 1.00 84.19 95 LYS A C 1
ATOM 750 O O . LYS A 1 95 ? 11.705 -3.292 5.070 1.00 84.19 95 LYS A O 1
ATOM 755 N N . GLN A 1 96 ? 9.921 -1.913 5.037 1.00 83.19 96 GLN A N 1
ATOM 756 C CA . GLN A 1 96 ? 10.103 -1.397 6.397 1.00 83.19 96 GLN A CA 1
ATOM 757 C C . GLN A 1 96 ? 9.708 -2.431 7.463 1.00 83.19 96 GLN A C 1
ATOM 759 O O . GLN A 1 96 ? 10.448 -2.642 8.420 1.00 83.19 96 GLN A O 1
ATOM 764 N N . ALA A 1 97 ? 8.579 -3.123 7.284 1.00 84.06 97 ALA A N 1
ATOM 765 C CA . ALA A 1 97 ? 8.091 -4.121 8.237 1.00 84.06 97 ALA A CA 1
ATOM 766 C C . ALA A 1 97 ? 8.922 -5.425 8.239 1.00 84.06 97 ALA A C 1
ATOM 768 O O . ALA A 1 97 ? 9.001 -6.128 9.257 1.00 84.06 97 ALA A O 1
ATOM 769 N N . TYR A 1 98 ? 9.551 -5.765 7.110 1.00 83.12 98 TYR A N 1
ATOM 770 C CA . TYR A 1 98 ? 10.338 -6.985 6.918 1.00 83.12 98 TYR A CA 1
ATOM 771 C C . TYR A 1 98 ? 11.692 -6.676 6.261 1.00 83.12 98 TYR A C 1
ATOM 773 O O . TYR A 1 98 ? 11.920 -7.052 5.108 1.00 83.12 98 TYR A O 1
ATOM 781 N N . PRO A 1 99 ? 12.628 -6.040 6.991 1.00 79.69 99 PRO A N 1
ATOM 782 C CA . PRO A 1 99 ? 13.938 -5.685 6.444 1.00 79.69 99 PRO A CA 1
ATOM 783 C C . PRO A 1 99 ? 14.722 -6.912 5.956 1.00 79.69 99 PRO A C 1
ATOM 785 O O . PRO A 1 99 ? 15.387 -6.837 4.927 1.00 79.69 99 PRO A O 1
ATOM 788 N N . ASP A 1 100 ? 14.568 -8.063 6.617 1.00 81.75 100 ASP A N 1
ATOM 78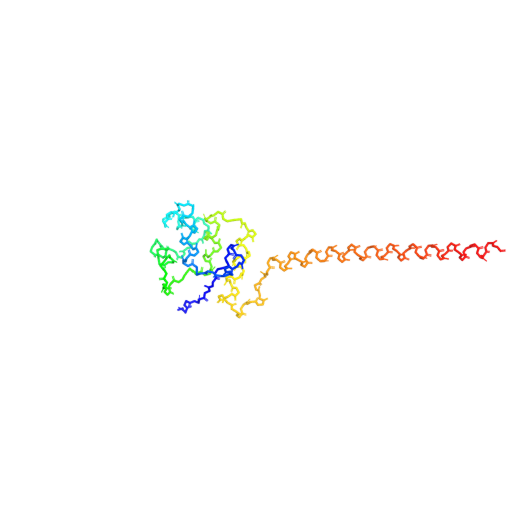9 C CA . ASP A 1 100 ? 15.208 -9.326 6.216 1.00 81.75 100 ASP A CA 1
ATOM 790 C C . ASP A 1 100 ? 14.677 -9.862 4.874 1.00 81.75 100 ASP A C 1
ATOM 792 O O . ASP A 1 100 ? 15.383 -10.554 4.144 1.00 81.75 100 ASP A O 1
ATOM 796 N N . LEU A 1 101 ? 13.428 -9.528 4.529 1.00 77.81 101 LEU A N 1
ATOM 797 C CA . LEU A 1 101 ? 12.789 -9.920 3.271 1.00 77.81 101 LEU A CA 1
ATOM 798 C C . LEU A 1 101 ? 12.953 -8.864 2.173 1.00 77.81 101 LEU A C 1
ATOM 800 O O . LEU A 1 101 ? 12.586 -9.122 1.028 1.00 77.81 101 LEU A O 1
ATOM 804 N N . LYS A 1 102 ? 13.541 -7.700 2.485 1.00 75.19 102 LYS A N 1
ATOM 805 C CA . LYS A 1 102 ? 13.784 -6.599 1.542 1.00 75.19 102 LYS A CA 1
ATOM 806 C C . LYS A 1 102 ? 14.397 -7.045 0.204 1.00 75.19 102 LYS A C 1
ATOM 808 O O . LYS A 1 102 ? 13.926 -6.538 -0.812 1.00 75.19 102 LYS A O 1
ATOM 813 N N . PRO A 1 103 ? 15.369 -7.982 0.141 1.00 74.25 103 PRO A N 1
ATOM 814 C CA . PRO A 1 103 ? 15.928 -8.445 -1.134 1.00 74.25 103 PRO A CA 1
ATOM 815 C C . PRO A 1 103 ? 14.932 -9.203 -2.025 1.00 74.25 103 PRO A C 1
ATOM 817 O O . PRO A 1 103 ? 15.122 -9.272 -3.235 1.00 74.25 103 PRO A O 1
ATOM 820 N N . PHE A 1 104 ? 13.883 -9.783 -1.437 1.00 74.00 104 PHE A N 1
ATOM 821 C CA . PHE A 1 104 ? 12.883 -10.593 -2.137 1.00 74.00 104 PHE A CA 1
ATOM 822 C C . PHE A 1 104 ? 11.627 -9.796 -2.512 1.00 74.00 104 PHE A C 1
ATOM 824 O O . PHE A 1 104 ? 10.852 -10.233 -3.365 1.00 74.00 104 PHE A O 1
ATOM 831 N N . ILE A 1 105 ? 11.421 -8.630 -1.894 1.00 74.81 105 ILE A N 1
ATOM 832 C CA . ILE A 1 105 ? 10.299 -7.741 -2.199 1.00 74.81 105 ILE A CA 1
ATOM 833 C C . ILE A 1 105 ? 10.611 -7.009 -3.505 1.00 74.81 105 ILE A C 1
ATOM 835 O O . ILE A 1 105 ? 11.453 -6.108 -3.550 1.00 74.81 105 ILE A O 1
ATOM 839 N N . ARG A 1 106 ? 9.926 -7.411 -4.579 1.00 67.06 106 ARG A N 1
ATOM 840 C CA . ARG A 1 106 ? 10.046 -6.770 -5.893 1.00 67.06 106 ARG A CA 1
ATOM 841 C C . ARG A 1 106 ? 9.513 -5.349 -5.825 1.00 67.06 106 ARG A C 1
ATOM 843 O O . ARG A 1 106 ? 8.420 -5.128 -5.322 1.00 67.06 106 ARG A O 1
ATOM 850 N N . ASP A 1 107 ? 10.286 -4.408 -6.349 1.00 70.81 107 ASP A N 1
ATOM 851 C CA . ASP A 1 107 ? 9.889 -3.010 -6.447 1.00 70.81 107 ASP A CA 1
ATOM 852 C C . ASP A 1 107 ? 9.307 -2.734 -7.846 1.00 70.81 107 ASP A C 1
ATOM 854 O O . ASP A 1 107 ? 10.054 -2.785 -8.831 1.00 70.81 107 ASP A O 1
ATOM 858 N N . PRO A 1 108 ? 8.000 -2.437 -7.960 1.00 66.75 108 PRO A N 1
ATOM 859 C CA . PRO A 1 108 ? 7.343 -2.185 -9.239 1.00 66.75 108 PRO A CA 1
ATOM 860 C C . PRO A 1 108 ? 7.982 -1.033 -10.025 1.00 66.75 108 PRO A C 1
ATOM 862 O O . PRO A 1 108 ? 7.996 -1.057 -11.259 1.00 66.75 108 PRO A O 1
ATOM 865 N N . LEU A 1 109 ? 8.533 -0.023 -9.338 1.00 65.56 109 LEU A N 1
ATOM 866 C CA . LEU A 1 109 ? 9.175 1.121 -9.986 1.00 65.56 109 LEU A CA 1
ATOM 867 C C . LEU A 1 109 ? 10.551 0.762 -10.534 1.00 65.56 109 LEU A C 1
ATOM 869 O O . LEU A 1 109 ? 10.860 1.142 -11.664 1.00 65.56 109 LEU A O 1
ATOM 873 N N . GLU A 1 110 ? 11.363 0.019 -9.782 1.00 65.88 110 GLU A N 1
ATOM 874 C CA . GLU A 1 110 ? 12.646 -0.475 -10.296 1.00 65.88 110 GLU A CA 1
ATOM 875 C C . GLU A 1 110 ? 12.430 -1.436 -11.463 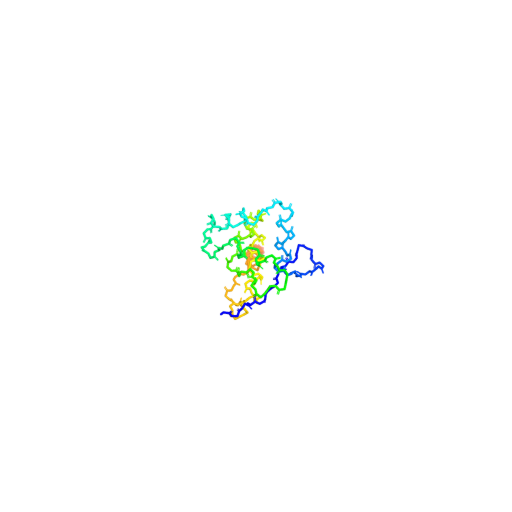1.00 65.88 110 GLU A C 1
ATOM 877 O O . GLU A 1 110 ? 13.128 -1.341 -12.469 1.00 65.88 110 GLU A O 1
ATOM 882 N N . GLU A 1 111 ? 11.402 -2.283 -11.414 1.00 65.62 111 GLU A N 1
ATOM 883 C CA . GLU A 1 111 ? 11.081 -3.177 -12.526 1.00 65.62 111 GLU A CA 1
ATOM 884 C C . GLU A 1 111 ? 10.621 -2.397 -13.773 1.00 65.62 111 GLU A C 1
ATOM 886 O O . GLU A 1 111 ? 11.043 -2.691 -14.895 1.00 65.62 111 GLU A O 1
ATOM 891 N N . LYS A 1 112 ? 9.811 -1.342 -13.605 1.00 65.44 112 LYS A N 1
ATOM 892 C CA . LYS A 1 112 ? 9.391 -0.456 -14.707 1.00 65.44 112 LYS A CA 1
ATOM 893 C C . LYS A 1 112 ? 10.573 0.320 -15.294 1.00 65.44 112 LYS A C 1
ATOM 895 O O . LYS A 1 112 ? 10.681 0.404 -16.520 1.00 65.44 112 LYS A O 1
ATOM 900 N N . LYS A 1 113 ? 11.482 0.831 -14.455 1.00 66.81 113 LYS A N 1
ATOM 901 C CA . LYS A 1 113 ? 12.731 1.479 -14.890 1.00 66.81 113 LYS A CA 1
ATOM 902 C C . LYS A 1 113 ? 13.635 0.503 -15.631 1.00 66.81 113 LYS A C 1
ATOM 904 O O . LYS A 1 113 ? 14.099 0.837 -16.714 1.00 66.81 113 LYS A O 1
ATOM 909 N N . GLN A 1 114 ? 13.836 -0.706 -15.112 1.00 67.75 114 GLN A N 1
ATOM 910 C CA . GLN A 1 114 ? 14.644 -1.736 -15.769 1.00 67.75 114 GLN A CA 1
ATOM 911 C C . GLN A 1 114 ? 14.050 -2.136 -17.121 1.00 67.75 114 GLN A C 1
ATOM 913 O O . GLN A 1 114 ? 14.777 -2.210 -18.107 1.00 67.75 114 GLN A O 1
ATOM 918 N N . ARG A 1 115 ? 12.724 -2.307 -17.216 1.00 66.81 115 ARG A N 1
ATOM 919 C CA . ARG A 1 115 ? 12.039 -2.572 -18.494 1.00 66.81 115 ARG A CA 1
ATOM 920 C C . ARG A 1 115 ? 12.169 -1.403 -19.472 1.00 66.81 115 ARG A C 1
ATOM 922 O O . ARG A 1 115 ? 12.326 -1.628 -20.670 1.00 66.81 115 ARG A O 1
ATOM 929 N N . PHE A 1 116 ? 12.100 -0.162 -18.992 1.00 70.38 116 PHE A N 1
ATOM 930 C CA . PHE A 1 116 ? 12.303 1.027 -19.821 1.00 70.38 116 PHE A CA 1
ATOM 931 C C . PHE A 1 116 ? 13.750 1.132 -20.322 1.00 70.38 116 PHE A C 1
ATOM 933 O O . PHE A 1 116 ? 13.967 1.321 -21.518 1.00 70.38 116 PHE A O 1
ATOM 940 N N . LEU A 1 117 ? 14.729 0.930 -19.438 1.00 64.06 117 LEU A N 1
ATOM 941 C CA . LEU A 1 117 ? 16.153 0.913 -19.768 1.00 64.06 117 LEU A CA 1
ATOM 942 C C . LEU A 1 117 ? 16.480 -0.205 -20.760 1.00 64.06 117 LEU A C 1
ATOM 944 O O . LEU A 1 117 ? 17.121 0.066 -21.766 1.00 64.06 117 LEU A O 1
ATOM 948 N N . ALA A 1 118 ? 15.958 -1.417 -20.555 1.00 65.81 118 ALA A N 1
ATOM 949 C CA . ALA A 1 118 ? 16.125 -2.538 -21.482 1.00 65.81 118 ALA A CA 1
ATOM 950 C C . ALA A 1 118 ? 15.539 -2.249 -22.879 1.00 65.81 118 ALA A C 1
ATOM 952 O O . ALA A 1 118 ? 16.083 -2.671 -23.898 1.00 65.81 118 ALA A O 1
ATOM 953 N N . ARG A 1 119 ? 14.431 -1.497 -22.953 1.00 68.38 119 ARG A N 1
ATOM 954 C CA . ARG A 1 119 ? 13.862 -1.036 -24.231 1.00 68.38 119 ARG A CA 1
ATOM 955 C C . ARG A 1 119 ? 14.714 0.048 -24.886 1.00 68.38 119 ARG A C 1
ATOM 957 O O . ARG A 1 119 ? 14.801 0.075 -26.111 1.00 68.38 119 ARG A O 1
ATOM 964 N N . GLN A 1 120 ? 15.317 0.943 -24.102 1.00 63.84 120 GLN A N 1
ATOM 965 C CA . GLN A 1 120 ? 16.250 1.934 -24.632 1.00 63.84 120 GLN A CA 1
ATOM 966 C C . GLN A 1 120 ? 17.518 1.267 -25.154 1.00 63.84 120 GLN A C 1
ATOM 968 O O . GLN A 1 120 ? 17.846 1.500 -26.310 1.00 63.84 120 GLN A O 1
ATOM 973 N N . THR A 1 121 ? 18.165 0.393 -24.377 1.00 62.56 121 THR A N 1
ATOM 974 C CA . THR A 1 121 ? 19.380 -0.320 -24.800 1.00 62.56 121 THR A CA 1
ATOM 975 C C . THR A 1 121 ? 19.142 -1.169 -26.045 1.00 62.56 121 THR A C 1
ATOM 977 O O . THR A 1 121 ? 19.960 -1.129 -26.959 1.00 62.56 121 THR A O 1
ATOM 980 N N . GLY A 1 122 ? 17.992 -1.845 -26.148 1.00 62.44 122 GLY A N 1
ATOM 981 C CA . GLY A 1 122 ? 17.611 -2.572 -27.363 1.00 62.44 122 GLY A CA 1
ATOM 982 C C . GLY A 1 122 ? 17.517 -1.675 -28.606 1.00 62.44 122 GLY A C 1
ATOM 983 O O . GLY A 1 122 ? 17.985 -2.057 -29.676 1.00 62.44 122 GLY A O 1
ATOM 984 N N . ARG A 1 123 ? 16.990 -0.447 -28.467 1.00 61.19 123 ARG A N 1
ATOM 985 C CA . ARG A 1 123 ? 16.957 0.544 -29.560 1.00 61.19 123 ARG A CA 1
ATOM 986 C C . ARG A 1 123 ? 18.348 1.078 -29.901 1.00 61.19 123 ARG A C 1
ATOM 988 O O . ARG A 1 123 ? 18.637 1.280 -31.078 1.00 61.19 123 ARG A O 1
ATOM 995 N N . THR A 1 124 ? 19.214 1.300 -28.910 1.00 61.03 124 THR A N 1
ATOM 996 C CA . THR A 1 124 ? 20.593 1.754 -29.147 1.00 61.03 124 THR A CA 1
ATOM 997 C C . THR A 1 124 ? 21.430 0.682 -29.838 1.00 61.03 124 THR A C 1
ATOM 999 O O . THR A 1 124 ? 22.180 0.999 -30.758 1.00 61.03 124 THR A O 1
ATOM 10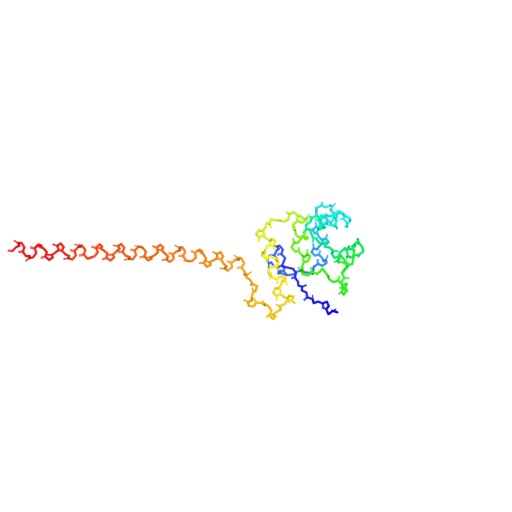02 N N . GLU A 1 125 ? 21.282 -0.589 -29.459 1.00 63.47 125 GLU A N 1
ATOM 1003 C CA . GLU A 1 125 ? 21.971 -1.708 -30.111 1.00 63.47 125 GLU A CA 1
ATOM 1004 C C . GLU A 1 125 ? 21.552 -1.879 -31.574 1.00 63.47 125 GLU A C 1
ATOM 1006 O O . GLU A 1 125 ? 22.397 -2.123 -32.438 1.00 63.47 125 GLU A O 1
ATOM 1011 N N . GLU A 1 126 ? 20.265 -1.717 -31.880 1.00 64.88 126 GLU A N 1
ATOM 1012 C CA . GLU A 1 126 ? 19.769 -1.774 -33.255 1.00 64.88 126 GLU A CA 1
ATOM 1013 C C . GLU A 1 126 ? 20.308 -0.609 -34.102 1.00 64.88 126 GLU A C 1
ATOM 1015 O O . GLU A 1 126 ? 20.754 -0.821 -35.232 1.00 64.88 126 GLU A O 1
ATOM 1020 N N . HIS A 1 127 ? 20.385 0.597 -33.526 1.00 58.16 127 HIS A N 1
ATOM 1021 C CA . HIS A 1 127 ? 20.978 1.770 -34.177 1.00 58.16 127 HIS A CA 1
ATOM 1022 C C . HIS A 1 127 ? 22.482 1.598 -34.440 1.00 58.16 127 HIS A C 1
ATOM 1024 O O . HIS A 1 127 ? 22.966 1.899 -35.531 1.00 58.16 127 HIS A O 1
ATOM 1030 N N . LEU A 1 128 ? 23.229 1.053 -33.474 1.00 64.81 128 LEU A N 1
ATOM 1031 C CA . LEU A 1 128 ? 24.656 0.753 -33.634 1.00 64.81 128 LEU A CA 1
ATOM 1032 C C . LEU A 1 128 ? 24.895 -0.335 -34.691 1.00 64.81 128 LEU A C 1
ATOM 1034 O O . LEU A 1 128 ? 25.835 -0.228 -35.482 1.00 64.81 128 LEU A O 1
ATOM 1038 N N . ARG A 1 129 ? 24.028 -1.355 -34.768 1.00 67.50 129 ARG A N 1
ATOM 1039 C CA . ARG A 1 129 ? 24.083 -2.365 -35.838 1.00 67.50 129 ARG A CA 1
ATOM 1040 C C . ARG A 1 129 ? 23.785 -1.763 -37.210 1.00 67.50 129 ARG A C 1
ATOM 1042 O O . ARG A 1 129 ? 24.453 -2.146 -38.169 1.00 67.50 129 ARG A O 1
ATOM 1049 N N . ALA A 1 130 ? 22.819 -0.850 -37.320 1.00 68.94 130 ALA A N 1
ATOM 1050 C CA . ALA A 1 130 ? 22.517 -0.155 -38.572 1.00 68.94 130 ALA A CA 1
ATOM 1051 C C . ALA A 1 130 ? 23.719 0.683 -39.046 1.00 68.94 130 ALA A C 1
ATOM 1053 O O . ALA A 1 130 ? 24.218 0.462 -40.149 1.00 68.94 130 ALA A O 1
ATOM 1054 N N . LEU A 1 131 ? 24.289 1.510 -38.163 1.00 67.62 131 LEU A N 1
ATOM 1055 C CA . LEU A 1 131 ? 25.488 2.310 -38.449 1.00 67.62 131 LEU A CA 1
ATOM 1056 C C . LEU A 1 131 ? 26.706 1.451 -38.833 1.00 67.62 131 LEU A C 1
ATOM 1058 O O . LEU A 1 131 ? 27.479 1.814 -39.722 1.00 67.62 131 LEU A O 1
ATOM 1062 N N . GLY A 1 132 ? 26.877 0.287 -38.196 1.00 68.06 132 GLY A N 1
ATOM 1063 C CA . GLY A 1 132 ? 27.928 -0.671 -38.548 1.00 68.06 132 GLY A CA 1
ATOM 1064 C C . GLY A 1 132 ? 27.750 -1.293 -39.940 1.00 68.06 132 GLY A C 1
ATOM 1065 O O . GLY A 1 132 ? 28.736 -1.499 -40.652 1.00 68.06 132 GLY A O 1
ATOM 1066 N N . ARG A 1 133 ? 26.506 -1.565 -40.363 1.00 73.75 133 ARG A N 1
ATOM 1067 C CA . ARG A 1 133 ? 26.202 -2.066 -41.718 1.00 73.75 133 ARG A CA 1
ATOM 1068 C C . ARG A 1 133 ? 26.450 -1.001 -42.780 1.00 73.75 133 ARG A C 1
ATOM 1070 O O . ARG A 1 133 ? 27.027 -1.324 -43.818 1.00 73.75 133 ARG A O 1
ATOM 1077 N N . ASP A 1 134 ? 26.075 0.244 -42.506 1.00 71.94 134 ASP A N 1
ATOM 1078 C CA . ASP A 1 134 ? 26.241 1.350 -43.450 1.0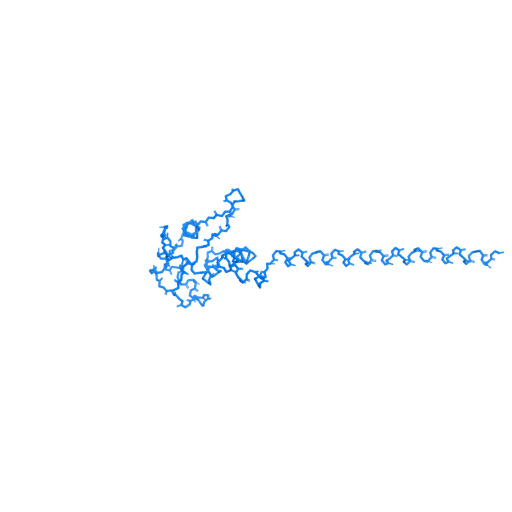0 71.94 134 ASP A CA 1
ATOM 1079 C C . ASP A 1 134 ? 27.719 1.670 -43.687 1.00 71.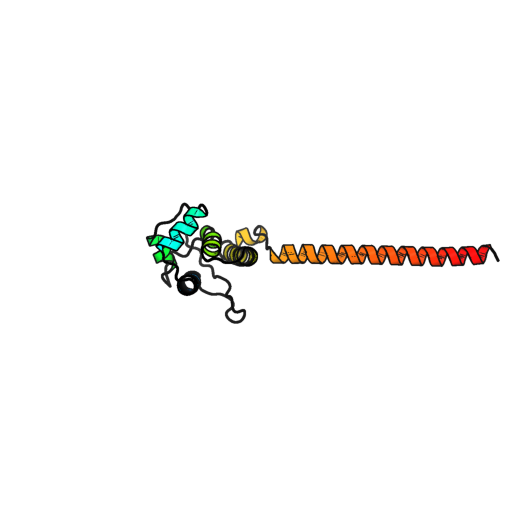94 134 ASP A C 1
ATOM 1081 O O . ASP A 1 134 ? 28.149 1.719 -44.840 1.00 71.94 134 ASP A O 1
ATOM 1085 N N . ARG A 1 135 ? 28.539 1.722 -42.625 1.00 65.00 135 ARG A N 1
ATOM 1086 C CA . ARG A 1 135 ? 30.001 1.855 -42.765 1.00 65.00 135 ARG A CA 1
ATOM 1087 C C . ARG A 1 135 ? 30.619 0.716 -43.572 1.00 65.00 135 ARG A C 1
ATOM 1089 O O . ARG A 1 135 ? 31.474 0.959 -44.420 1.00 65.00 135 ARG A O 1
ATOM 1096 N N . LYS A 1 136 ? 30.186 -0.531 -43.355 1.00 73.69 136 LYS A N 1
ATOM 1097 C CA . LYS A 1 136 ? 30.700 -1.681 -44.119 1.00 73.69 136 LYS A CA 1
ATOM 1098 C C . LYS A 1 136 ? 30.320 -1.586 -45.600 1.00 73.69 136 LYS A C 1
ATOM 1100 O O . LYS A 1 136 ? 31.142 -1.886 -46.457 1.00 73.69 136 LYS A O 1
ATOM 1105 N N . LYS A 1 137 ? 29.102 -1.133 -45.904 1.00 79.94 137 LYS A N 1
ATOM 1106 C CA . LYS A 1 137 ? 28.611 -0.934 -47.275 1.00 79.94 137 LYS A CA 1
ATOM 1107 C C . LYS A 1 137 ? 29.353 0.192 -47.999 1.00 79.94 137 LYS A C 1
ATOM 1109 O O . LYS A 1 137 ? 29.682 0.036 -49.169 1.00 79.94 137 LYS A O 1
ATOM 1114 N N . GLU A 1 138 ? 29.627 1.298 -47.317 1.00 73.56 138 GLU A N 1
ATOM 1115 C CA . GLU A 1 138 ? 30.392 2.424 -47.864 1.00 73.56 138 GLU A CA 1
ATOM 1116 C C . GLU A 1 138 ? 31.850 2.036 -48.143 1.00 73.56 138 GLU A C 1
ATOM 1118 O O . GLU A 1 138 ? 32.361 2.289 -49.232 1.00 73.56 138 GLU A O 1
ATOM 1123 N N . THR A 1 139 ? 32.481 1.313 -47.213 1.00 76.56 139 THR A N 1
ATOM 1124 C CA . THR A 1 139 ? 33.841 0.777 -47.398 1.00 76.56 139 THR A CA 1
ATOM 1125 C C . THR A 1 139 ? 33.912 -0.186 -48.590 1.00 76.56 139 THR A C 1
ATOM 1127 O O . THR A 1 139 ? 34.792 -0.050 -49.435 1.00 76.56 139 THR A O 1
ATOM 1130 N N . LEU A 1 140 ? 32.955 -1.119 -48.704 1.00 72.00 140 LEU A N 1
ATOM 1131 C CA . LEU A 1 140 ? 32.897 -2.081 -49.812 1.00 72.00 140 LEU A CA 1
ATOM 1132 C C . LEU A 1 140 ? 32.686 -1.401 -51.170 1.00 72.00 140 LEU A C 1
ATOM 1134 O O . LEU A 1 140 ? 33.286 -1.823 -52.150 1.00 72.00 140 LEU A O 1
ATOM 1138 N N . LYS A 1 141 ? 31.872 -0.339 -51.239 1.00 77.62 141 LYS A N 1
ATOM 1139 C CA . LYS A 1 141 ? 31.699 0.454 -52.469 1.00 77.62 141 LYS A CA 1
ATOM 1140 C C . LYS A 1 141 ? 32.995 1.126 -52.912 1.00 77.62 141 LYS A C 1
ATOM 1142 O O . LYS A 1 141 ? 33.276 1.166 -54.102 1.00 77.62 141 LYS A O 1
ATOM 1147 N N . LYS A 1 142 ? 33.771 1.645 -51.959 1.00 77.62 142 LYS A N 1
ATOM 1148 C CA . LYS A 1 142 ? 35.044 2.312 -52.240 1.00 77.62 142 LYS A CA 1
ATOM 1149 C C . LYS A 1 142 ? 36.087 1.328 -52.780 1.00 77.62 142 LYS A C 1
ATOM 1151 O O . LYS A 1 142 ? 36.717 1.613 -53.786 1.00 77.62 142 LYS A O 1
ATOM 1156 N N . GLN A 1 143 ? 36.168 0.140 -52.178 1.00 77.38 143 GLN A N 1
ATOM 1157 C CA . GLN A 1 143 ? 37.020 -0.952 -52.662 1.00 77.38 143 GLN A CA 1
ATOM 1158 C C . GLN A 1 143 ? 36.598 -1.485 -54.037 1.00 77.38 143 GLN A C 1
ATOM 1160 O O . GLN A 1 143 ? 37.450 -1.912 -54.803 1.00 77.38 143 GLN A O 1
ATOM 1165 N N . LEU A 1 144 ? 35.296 -1.480 -54.350 1.00 77.19 144 LEU A N 1
ATOM 1166 C CA . LEU A 1 144 ? 34.805 -1.885 -55.669 1.00 77.19 144 LEU A CA 1
ATOM 1167 C C . LEU A 1 144 ? 35.244 -0.890 -56.751 1.00 77.19 144 LEU A C 1
ATOM 1169 O O . LEU A 1 144 ? 35.746 -1.310 -57.781 1.00 77.19 144 LEU A O 1
ATOM 1173 N N . SER A 1 145 ? 35.122 0.413 -56.474 1.00 71.06 145 SER A N 1
ATOM 1174 C CA . SER A 1 145 ? 35.571 1.475 -57.385 1.00 71.06 145 SER A CA 1
ATOM 1175 C C . SER A 1 145 ? 37.079 1.417 -57.638 1.00 71.06 145 SER A C 1
ATOM 1177 O O . SER A 1 145 ? 37.500 1.575 -58.770 1.00 71.06 145 SER A O 1
ATOM 1179 N N . GLU A 1 146 ? 37.884 1.140 -56.607 1.00 75.44 146 GLU A N 1
ATOM 1180 C CA . GLU A 1 146 ? 39.346 0.983 -56.730 1.00 75.44 146 GLU A CA 1
ATOM 1181 C C . GLU A 1 146 ? 39.777 -0.292 -57.484 1.00 75.44 146 GLU A C 1
ATOM 1183 O O . GLU A 1 146 ? 40.943 -0.412 -57.843 1.00 75.44 146 GLU A O 1
ATOM 1188 N N . LEU A 1 147 ? 38.877 -1.264 -57.669 1.00 70.25 147 LEU A N 1
ATOM 1189 C CA . LEU A 1 147 ? 39.117 -2.486 -58.451 1.00 70.25 147 LEU A CA 1
ATOM 1190 C C . LEU A 1 147 ? 38.564 -2.398 -59.882 1.00 70.25 147 LEU A C 1
ATOM 1192 O O . LEU A 1 147 ? 38.983 -3.180 -60.735 1.00 70.25 147 LEU A O 1
ATOM 1196 N N . GLU A 1 148 ? 37.570 -1.537 -60.108 1.00 65.19 148 GLU A N 1
ATOM 1197 C CA . GLU A 1 148 ? 36.997 -1.257 -61.429 1.00 65.19 148 GLU A CA 1
ATOM 1198 C C . GLU A 1 148 ? 37.829 -0.230 -62.221 1.00 65.19 148 GLU A C 1
ATOM 1200 O O . GLU A 1 148 ? 37.813 -0.295 -63.453 1.00 65.19 148 GLU A O 1
ATOM 1205 N N . ASP A 1 149 ? 38.552 0.663 -61.530 1.00 59.44 149 ASP A N 1
ATOM 1206 C CA . ASP A 1 149 ? 39.600 1.544 -62.083 1.00 59.44 149 ASP A CA 1
ATOM 1207 C C . ASP A 1 149 ? 40.911 0.782 -62.376 1.00 59.44 149 ASP A C 1
ATOM 1209 O O . ASP A 1 149 ? 41.521 1.042 -63.444 1.00 59.44 149 ASP A O 1
#